Protein AF-A0A947BLI4-F1 (afdb_monomer_lite)

Radius of gyration: 16.79 Å; chains: 1; bounding box: 28×34×46 Å

Sequence (106 aa):
VSDYLKQHGKYPSFYGAQSYDAIMLIKSAVEATGGNLKDKDAVRKALMAADYDSVRGRYTYGNNHMPIQNFYLREVVEDSEGRWTTKIVKTVYENHQDLHASKCKM

Structure (mmCIF, N/CA/C/O backbone):
data_AF-A0A947BLI4-F1
#
_entry.id   AF-A0A947BLI4-F1
#
loop_
_atom_site.group_PDB
_atom_site.id
_atom_site.type_symbol
_atom_site.label_atom_id
_atom_site.label_alt_id
_atom_site.label_comp_id
_atom_site.label_asym_id
_atom_site.label_entity_id
_atom_site.label_seq_id
_atom_site.pdbx_PDB_ins_code
_atom_site.Cartn_x
_atom_site.Cartn_y
_atom_site.Cartn_z
_atom_site.occupancy
_atom_site.B_iso_or_equiv
_atom_site.auth_seq_id
_atom_site.auth_comp_id
_atom_site.auth_asym_id
_atom_site.auth_atom_id
_atom_site.pdbx_PDB_model_num
ATOM 1 N N . VAL A 1 1 ? 5.641 7.788 -9.170 1.00 84.50 1 VAL A N 1
ATOM 2 C CA . VAL A 1 1 ? 6.962 7.264 -9.620 1.00 84.50 1 VAL A CA 1
ATOM 3 C C . VAL A 1 1 ? 7.789 8.331 -10.325 1.00 84.50 1 VAL A C 1
ATOM 5 O O . VAL A 1 1 ? 8.959 8.464 -9.990 1.00 84.50 1 VAL A O 1
ATOM 8 N N . SER A 1 2 ? 7.204 9.112 -11.240 1.00 88.88 2 SER A N 1
ATOM 9 C CA . SER A 1 2 ? 7.914 10.145 -12.012 1.00 88.88 2 SER A CA 1
ATOM 10 C C . SER A 1 2 ? 8.712 11.133 -11.156 1.00 88.88 2 SER A C 1
ATOM 12 O O . SER A 1 2 ? 9.858 11.412 -11.485 1.00 88.88 2 SER A O 1
ATOM 14 N N . ASP A 1 3 ? 8.162 11.611 -10.038 1.00 91.00 3 ASP A N 1
ATOM 15 C CA . ASP A 1 3 ? 8.870 12.578 -9.182 1.00 91.00 3 ASP A CA 1
ATOM 16 C C . ASP A 1 3 ? 10.086 11.964 -8.480 1.00 91.00 3 ASP A C 1
ATOM 18 O O . ASP A 1 3 ? 11.148 12.577 -8.441 1.00 91.00 3 ASP A O 1
ATOM 22 N N . TYR A 1 4 ? 9.976 10.711 -8.024 1.00 92.31 4 TYR A N 1
ATOM 23 C CA . TYR A 1 4 ? 11.104 9.976 -7.446 1.00 92.31 4 TYR A CA 1
ATOM 24 C C . TYR A 1 4 ? 12.222 9.776 -8.478 1.00 92.31 4 TYR A C 1
ATOM 26 O O . TYR A 1 4 ? 13.394 9.987 -8.178 1.00 92.31 4 TYR A O 1
ATOM 34 N N . LEU A 1 5 ? 11.856 9.410 -9.712 1.00 90.94 5 LEU A N 1
ATOM 35 C CA . LEU A 1 5 ? 12.807 9.241 -10.810 1.00 90.94 5 LEU A CA 1
ATOM 36 C C . LEU A 1 5 ? 13.499 10.566 -11.164 1.00 90.94 5 LEU A C 1
ATOM 38 O O . LEU A 1 5 ? 14.717 10.583 -11.309 1.00 90.94 5 LEU A O 1
ATOM 42 N N . LYS A 1 6 ? 12.754 11.679 -11.229 1.00 93.31 6 LYS A N 1
ATOM 43 C CA . LYS A 1 6 ? 13.314 13.025 -11.450 1.00 93.31 6 LYS A CA 1
ATOM 44 C C . LYS A 1 6 ? 14.289 13.434 -10.345 1.00 93.31 6 LYS A C 1
ATOM 46 O O . LYS A 1 6 ? 15.328 14.010 -10.638 1.00 93.31 6 LYS A O 1
ATOM 51 N N . GLN A 1 7 ? 13.958 13.145 -9.087 1.00 94.75 7 GLN A N 1
ATOM 52 C CA . GLN A 1 7 ? 14.766 13.555 -7.939 1.00 94.75 7 GLN A CA 1
ATOM 53 C C . GLN A 1 7 ? 16.017 12.688 -7.745 1.00 94.75 7 GLN A C 1
ATOM 55 O O . GLN A 1 7 ? 17.049 13.188 -7.301 1.00 94.75 7 GLN A O 1
ATOM 60 N N . HIS A 1 8 ? 15.930 11.389 -8.039 1.00 92.94 8 HIS A N 1
ATOM 61 C CA . HIS A 1 8 ? 16.968 10.420 -7.675 1.00 92.94 8 HIS A CA 1
ATOM 62 C C . HIS A 1 8 ? 17.643 9.727 -8.863 1.00 92.94 8 HIS A C 1
ATOM 64 O O . HIS A 1 8 ? 18.562 8.938 -8.648 1.00 92.94 8 HIS A O 1
ATOM 70 N N . GLY A 1 9 ? 17.189 9.965 -10.096 1.00 91.81 9 GLY A N 1
ATOM 71 C CA . GLY A 1 9 ? 17.749 9.362 -11.310 1.00 91.81 9 GLY A CA 1
ATOM 72 C C . GLY A 1 9 ? 17.550 7.845 -11.425 1.00 91.81 9 GLY A C 1
ATOM 73 O O . GLY A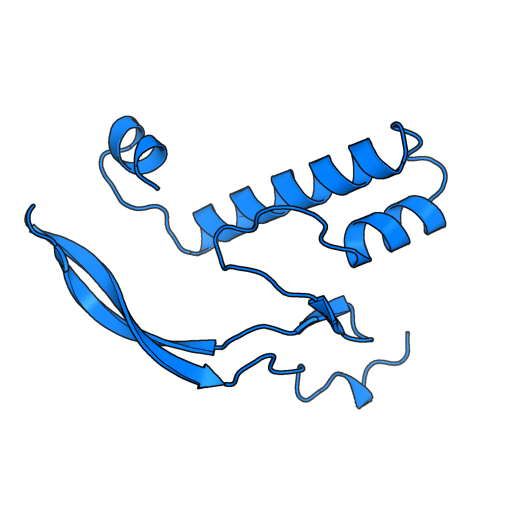 1 9 ? 18.158 7.209 -12.279 1.00 91.81 9 GLY A O 1
ATOM 74 N N . LYS A 1 10 ? 16.721 7.241 -10.565 1.00 91.25 10 LYS A N 1
ATOM 75 C CA . LYS A 1 10 ? 16.427 5.800 -10.557 1.00 91.25 10 LYS A CA 1
ATOM 76 C C . LYS A 1 10 ? 15.002 5.515 -10.098 1.00 91.25 10 LYS A C 1
ATOM 78 O O . LYS A 1 10 ? 14.405 6.314 -9.378 1.00 91.25 10 LYS A O 1
ATOM 83 N N . TYR A 1 11 ? 14.473 4.351 -10.469 1.00 92.31 11 TYR A N 1
ATOM 84 C CA . TYR A 1 11 ? 13.194 3.876 -9.945 1.00 92.31 11 TYR A CA 1
ATOM 85 C C . TYR A 1 11 ? 13.267 3.614 -8.430 1.00 92.31 11 TYR A C 1
ATOM 87 O O . TYR A 1 11 ? 14.319 3.205 -7.924 1.00 92.31 11 TYR A O 1
ATOM 95 N N . PRO A 1 12 ? 12.164 3.828 -7.686 1.00 91.81 12 PRO A N 1
ATOM 96 C CA . PRO A 1 12 ? 12.110 3.443 -6.285 1.00 91.81 12 PRO A CA 1
ATOM 97 C C . PRO A 1 12 ? 12.233 1.925 -6.162 1.00 91.81 12 PRO A C 1
ATOM 99 O O . PRO A 1 12 ? 11.671 1.167 -6.955 1.00 91.81 12 PRO A O 1
ATOM 102 N N . SER A 1 13 ? 12.946 1.473 -5.133 1.00 91.12 13 SER A N 1
ATOM 103 C CA . SER A 1 13 ? 12.922 0.060 -4.770 1.00 91.12 13 SER A CA 1
ATOM 104 C C . SER A 1 13 ? 11.536 -0.328 -4.252 1.00 91.12 13 SER A C 1
ATOM 106 O O . SER A 1 13 ? 10.747 0.520 -3.826 1.00 91.12 13 SER A O 1
ATOM 108 N N . PHE A 1 14 ? 11.262 -1.631 -4.210 1.00 89.56 14 PHE A N 1
ATOM 109 C CA . PHE A 1 14 ? 10.057 -2.154 -3.566 1.00 89.56 14 PHE A CA 1
ATOM 110 C C . PHE A 1 14 ? 9.925 -1.668 -2.110 1.00 89.56 14 PHE A C 1
ATOM 112 O O . PHE A 1 14 ? 8.855 -1.223 -1.707 1.00 89.56 14 PHE A O 1
ATOM 119 N N . TYR A 1 15 ? 11.028 -1.646 -1.355 1.00 91.69 15 TYR A N 1
ATOM 120 C CA . TYR A 1 15 ? 11.055 -1.108 0.009 1.00 91.69 15 TYR A CA 1
ATOM 121 C C . TYR A 1 15 ? 10.767 0.398 0.058 1.00 91.69 15 TYR A C 1
ATOM 123 O O . TYR A 1 15 ? 10.084 0.863 0.963 1.00 91.69 15 TYR A O 1
ATOM 131 N N . GLY A 1 16 ? 11.231 1.166 -0.934 1.00 92.69 16 GLY A N 1
ATOM 132 C CA . GLY A 1 16 ? 10.902 2.588 -1.056 1.00 92.69 16 GLY A CA 1
ATOM 133 C C . GLY A 1 16 ? 9.402 2.820 -1.245 1.00 92.69 16 GLY A C 1
ATOM 134 O O . GLY A 1 16 ? 8.824 3.675 -0.577 1.00 92.69 16 GLY A O 1
ATOM 135 N N . ALA A 1 17 ? 8.757 2.013 -2.093 1.00 91.94 17 ALA A N 1
ATOM 136 C CA . ALA A 1 17 ? 7.306 2.041 -2.265 1.00 91.94 17 ALA A CA 1
ATOM 137 C C . ALA A 1 17 ? 6.562 1.660 -0.970 1.00 91.94 17 ALA A C 1
ATOM 139 O O . ALA A 1 17 ? 5.606 2.333 -0.593 1.00 91.94 17 ALA A O 1
ATOM 140 N N . GLN A 1 18 ? 7.032 0.639 -0.244 1.00 93.62 18 GLN A N 1
ATOM 141 C CA . GLN A 1 18 ? 6.438 0.234 1.035 1.00 93.62 18 GLN A CA 1
ATOM 142 C C . GLN A 1 18 ? 6.526 1.326 2.105 1.00 93.62 18 GLN A C 1
ATOM 144 O O . GLN A 1 18 ? 5.543 1.564 2.804 1.00 93.62 18 GLN A O 1
ATOM 149 N N . SER A 1 19 ? 7.670 2.002 2.223 1.00 95.19 19 SER A N 1
ATOM 150 C CA . SER A 1 19 ? 7.839 3.113 3.165 1.00 95.19 19 SER A CA 1
ATOM 151 C C . SER A 1 19 ? 6.946 4.303 2.814 1.00 95.19 19 SER A C 1
ATOM 153 O O . SER A 1 19 ? 6.387 4.935 3.710 1.00 95.19 19 SER A O 1
ATOM 155 N N . TYR A 1 20 ? 6.778 4.589 1.519 1.00 95.00 20 TYR A N 1
ATOM 156 C CA . TYR A 1 20 ? 5.863 5.630 1.052 1.00 95.00 20 TYR A CA 1
ATOM 157 C C . TYR A 1 20 ? 4.405 5.295 1.398 1.00 95.00 20 TYR A C 1
ATOM 159 O O . TYR A 1 20 ? 3.700 6.116 1.973 1.00 95.00 20 TYR A O 1
ATOM 167 N N . ASP A 1 21 ? 3.965 4.063 1.144 1.00 96.00 21 ASP A N 1
ATOM 168 C CA . ASP A 1 21 ? 2.629 3.615 1.547 1.00 96.00 21 ASP A CA 1
ATOM 169 C C . ASP A 1 21 ? 2.424 3.679 3.065 1.00 96.00 21 ASP A C 1
ATOM 171 O O . ASP A 1 21 ? 1.372 4.105 3.531 1.00 96.00 21 ASP A O 1
ATOM 175 N N . ALA A 1 22 ? 3.429 3.284 3.852 1.00 96.81 22 ALA A N 1
ATOM 176 C CA . ALA A 1 22 ? 3.327 3.273 5.307 1.00 96.81 22 ALA A CA 1
ATOM 177 C C . ALA A 1 22 ? 3.062 4.673 5.878 1.00 96.81 22 ALA A C 1
ATOM 179 O O . ALA A 1 22 ? 2.214 4.821 6.758 1.00 96.81 22 ALA A O 1
ATOM 180 N N . ILE A 1 23 ? 3.741 5.711 5.370 1.00 97.69 23 ILE A N 1
ATOM 181 C CA . ILE A 1 23 ? 3.489 7.078 5.842 1.00 97.69 23 ILE A CA 1
ATOM 182 C C . ILE A 1 23 ? 2.118 7.592 5.392 1.00 97.69 23 ILE A C 1
ATOM 184 O O . ILE A 1 23 ? 1.452 8.282 6.160 1.00 97.69 23 ILE A O 1
ATOM 188 N N . MET A 1 24 ? 1.658 7.209 4.198 1.00 97.94 24 MET A N 1
ATOM 189 C CA . MET A 1 24 ? 0.330 7.580 3.703 1.00 97.94 24 MET A CA 1
ATOM 190 C C . MET A 1 24 ? -0.793 6.894 4.491 1.00 97.94 24 MET A C 1
ATOM 192 O O . MET A 1 24 ? -1.787 7.538 4.815 1.00 97.94 24 MET A O 1
ATOM 196 N N . LEU A 1 25 ? -0.595 5.638 4.896 1.00 98.12 25 LEU A N 1
ATOM 197 C CA . LEU A 1 25 ? -1.488 4.919 5.803 1.00 98.12 25 LEU A CA 1
ATOM 198 C C . LEU A 1 25 ? -1.552 5.574 7.192 1.00 98.12 25 LEU A C 1
ATOM 200 O O . LEU A 1 25 ? -2.623 5.729 7.774 1.00 98.12 25 LEU A O 1
ATOM 204 N N . ILE A 1 26 ? -0.401 5.964 7.747 1.00 98.19 26 ILE A N 1
ATOM 205 C CA . ILE A 1 26 ? -0.358 6.672 9.033 1.00 98.19 26 ILE A CA 1
ATOM 206 C C . ILE A 1 26 ? -1.077 8.018 8.910 1.00 98.19 26 ILE A C 1
ATOM 208 O O . ILE A 1 26 ? -1.872 8.366 9.782 1.00 98.19 26 ILE A O 1
ATOM 212 N N . LYS A 1 27 ? -0.831 8.757 7.821 1.00 98.50 27 LYS A N 1
ATOM 213 C CA . LYS A 1 27 ? -1.497 10.028 7.531 1.00 98.50 27 LYS A CA 1
ATOM 214 C C . LYS A 1 27 ? -3.015 9.860 7.498 1.00 98.50 27 LYS A C 1
ATOM 216 O O . LYS A 1 27 ? -3.697 10.598 8.204 1.00 98.50 27 LYS A O 1
ATOM 221 N N . SER A 1 28 ? -3.535 8.884 6.752 1.00 98.19 28 SER A N 1
ATOM 222 C CA . SER A 1 28 ? -4.985 8.680 6.658 1.00 98.19 28 SER A CA 1
ATOM 223 C C . SER A 1 28 ? -5.607 8.331 8.010 1.00 98.19 28 SER A C 1
ATOM 225 O O . SER A 1 28 ? -6.673 8.841 8.343 1.00 98.19 28 SER A O 1
ATOM 227 N N . ALA A 1 29 ? -4.915 7.558 8.853 1.00 98.50 29 ALA A N 1
ATOM 228 C CA . ALA A 1 29 ? -5.384 7.274 10.206 1.00 98.50 29 ALA A CA 1
ATOM 229 C C . ALA A 1 29 ? -5.388 8.512 11.123 1.00 98.50 29 ALA A C 1
ATOM 231 O O . ALA A 1 29 ? -6.329 8.705 11.897 1.00 98.50 29 ALA A O 1
ATOM 232 N N . VAL A 1 30 ? -4.361 9.366 11.043 1.00 98.50 30 VAL A N 1
ATOM 233 C CA . VAL A 1 30 ? -4.309 10.647 11.775 1.00 98.50 30 VAL A CA 1
ATOM 234 C C . VAL A 1 30 ? -5.461 11.557 11.342 1.00 98.50 30 VAL A C 1
ATOM 236 O O . VAL A 1 30 ? -6.144 12.123 12.194 1.00 98.50 30 VAL A O 1
ATOM 239 N N . GLU A 1 31 ? -5.711 11.666 10.037 1.00 98.38 31 GLU A N 1
ATOM 240 C CA . GLU A 1 31 ? -6.798 12.476 9.476 1.00 98.38 31 GLU A CA 1
ATOM 241 C C . GLU A 1 31 ? -8.175 11.938 9.899 1.00 98.38 31 GLU A C 1
ATOM 243 O O . GLU A 1 31 ? -8.991 12.688 10.434 1.00 98.38 31 GLU A O 1
ATOM 248 N N . ALA A 1 32 ? -8.405 10.628 9.774 1.00 98.31 32 ALA A N 1
ATOM 249 C CA . ALA A 1 32 ? -9.665 9.977 10.144 1.00 98.31 32 ALA A CA 1
ATOM 250 C C . ALA A 1 32 ? -9.986 10.050 11.647 1.00 98.31 32 ALA A C 1
ATOM 252 O O . ALA A 1 32 ? -11.150 9.983 12.039 1.00 98.31 32 ALA A O 1
ATOM 253 N N . THR A 1 33 ? -8.969 10.191 12.501 1.00 98.31 33 THR A N 1
ATOM 254 C CA . THR A 1 33 ? -9.139 10.344 13.956 1.00 98.31 33 THR A CA 1
ATOM 255 C C . THR A 1 33 ? -9.167 11.804 14.408 1.00 98.31 33 THR A C 1
ATOM 257 O O . THR A 1 33 ? -9.193 12.069 15.612 1.00 98.31 33 THR A O 1
ATOM 260 N N . GLY A 1 34 ? -9.122 12.767 13.478 1.00 97.75 34 GLY A N 1
ATOM 261 C CA . GLY A 1 34 ? -9.021 14.190 13.809 1.00 97.75 34 GLY A CA 1
ATOM 262 C C . GLY A 1 34 ? -7.788 14.516 14.661 1.00 97.75 34 GLY A C 1
ATOM 263 O O . GLY A 1 34 ? -7.824 15.433 15.477 1.00 97.75 34 GLY A O 1
ATOM 264 N N . GLY A 1 35 ? -6.719 13.721 14.543 1.00 97.88 35 GLY A N 1
ATOM 265 C CA . GLY A 1 35 ? -5.501 13.844 15.342 1.00 97.88 35 GLY A CA 1
ATOM 266 C C . GLY A 1 35 ? -5.572 13.272 16.764 1.00 97.88 35 GLY A C 1
ATOM 267 O O . GLY A 1 35 ? -4.578 13.348 17.490 1.00 97.88 35 GLY A O 1
ATOM 268 N N . ASN A 1 36 ? -6.688 12.672 17.199 1.00 97.62 36 ASN A N 1
ATOM 269 C CA . ASN A 1 36 ? -6.771 12.053 18.524 1.00 97.62 36 ASN A CA 1
ATOM 270 C C . ASN A 1 36 ? -6.072 10.682 18.568 1.00 97.62 36 ASN A C 1
ATOM 272 O O . ASN A 1 36 ? -6.700 9.628 18.493 1.00 97.62 36 ASN A O 1
ATOM 276 N N . LEU A 1 37 ? -4.756 10.688 18.781 1.00 96.81 37 LEU A N 1
ATOM 277 C CA . LEU A 1 37 ? -3.943 9.464 18.839 1.00 96.81 37 LEU A CA 1
ATOM 278 C C . LEU A 1 37 ? -3.964 8.747 20.201 1.00 96.81 37 LEU A C 1
ATOM 280 O O . LEU A 1 37 ? -3.261 7.741 20.385 1.00 96.81 37 LEU A O 1
ATOM 284 N N . LYS A 1 38 ? -4.712 9.281 21.177 1.00 97.94 38 LYS A N 1
ATOM 285 C CA . LYS A 1 38 ? -4.871 8.672 22.507 1.00 97.94 38 LYS A CA 1
ATOM 286 C C . LYS A 1 38 ? -5.889 7.536 22.485 1.00 97.94 38 LYS A C 1
ATOM 288 O O . LYS A 1 38 ? -5.697 6.560 23.204 1.00 97.94 38 LYS A O 1
ATOM 293 N N . ASP A 1 39 ? -6.909 7.634 21.636 1.00 97.81 39 ASP A N 1
ATOM 294 C CA . ASP A 1 39 ? -7.855 6.547 21.399 1.00 97.81 39 ASP A CA 1
ATOM 295 C C . ASP A 1 39 ? -7.216 5.485 20.490 1.00 97.81 39 ASP A C 1
ATOM 297 O O . ASP A 1 39 ? -7.203 5.582 19.261 1.00 97.81 39 ASP A O 1
ATOM 301 N N . LYS A 1 40 ? -6.618 4.467 21.113 1.00 97.69 40 LYS A N 1
ATOM 302 C CA . LYS A 1 40 ? -5.907 3.406 20.391 1.00 97.69 40 LYS A CA 1
ATOM 303 C C . LYS A 1 40 ? -6.837 2.499 19.594 1.00 97.69 40 LYS A C 1
ATOM 305 O O . LYS A 1 40 ? -6.389 1.949 18.588 1.00 97.69 40 LYS A O 1
ATOM 310 N N . ASP A 1 41 ? -8.092 2.352 20.009 1.00 97.56 41 ASP A N 1
ATOM 311 C CA . ASP A 1 41 ? -9.084 1.572 19.272 1.00 97.56 41 ASP A CA 1
ATOM 312 C C . ASP A 1 41 ? -9.499 2.300 17.994 1.00 97.56 41 ASP A C 1
ATOM 314 O O . ASP A 1 41 ? -9.482 1.698 16.916 1.00 97.56 41 ASP A O 1
ATOM 318 N N . ALA A 1 42 ? -9.764 3.607 18.082 1.00 98.25 42 ALA A N 1
ATOM 319 C CA . ALA A 1 42 ? -10.054 4.433 16.915 1.00 98.25 42 ALA A CA 1
ATOM 320 C C . ALA A 1 42 ? -8.878 4.462 15.928 1.00 98.25 42 ALA A C 1
ATOM 322 O O . ALA A 1 42 ? -9.081 4.264 14.730 1.00 98.25 42 ALA A O 1
ATOM 323 N N . VAL A 1 43 ? -7.641 4.623 16.416 1.00 98.31 43 VAL A N 1
ATOM 324 C CA . VAL A 1 43 ? -6.439 4.594 15.563 1.00 98.31 43 VAL A CA 1
ATOM 325 C C . VAL A 1 43 ? -6.269 3.236 14.881 1.00 98.31 43 VAL A C 1
ATOM 327 O O . VAL A 1 43 ? -6.037 3.193 13.674 1.00 98.31 43 VAL A O 1
ATOM 330 N N . ARG A 1 44 ? -6.416 2.116 15.609 1.00 97.25 44 ARG A N 1
ATOM 331 C CA . ARG A 1 44 ? -6.350 0.774 15.002 1.00 97.25 44 ARG A CA 1
ATOM 332 C C . ARG A 1 44 ? -7.415 0.594 13.928 1.00 97.25 44 ARG A C 1
ATOM 334 O O . ARG A 1 44 ? -7.093 0.119 12.844 1.00 97.25 44 ARG A O 1
ATOM 341 N N . LYS A 1 45 ? -8.657 1.002 14.201 1.00 97.50 45 LYS A N 1
ATOM 342 C CA . LYS A 1 45 ? -9.751 0.930 13.226 1.00 97.50 45 LYS A CA 1
ATOM 343 C C . LYS A 1 45 ? -9.445 1.752 11.971 1.00 97.50 45 LYS A C 1
ATOM 345 O O . LYS A 1 45 ? -9.678 1.266 10.869 1.00 97.50 45 LYS A O 1
ATOM 350 N N . ALA A 1 46 ? -8.901 2.957 12.131 1.00 98.25 46 ALA A N 1
ATOM 351 C CA . ALA A 1 46 ? -8.550 3.826 11.014 1.00 98.25 46 ALA A CA 1
ATOM 352 C C . ALA A 1 46 ? -7.398 3.256 10.167 1.00 98.25 46 ALA A C 1
ATOM 354 O O . ALA A 1 46 ? -7.493 3.230 8.944 1.00 98.25 46 ALA A O 1
ATOM 355 N N . LEU A 1 47 ? -6.356 2.704 10.800 1.00 98.00 47 LEU A N 1
ATOM 356 C CA . LEU A 1 47 ? -5.285 1.988 10.094 1.00 98.00 47 LEU A CA 1
ATOM 357 C C . LEU A 1 47 ? -5.830 0.770 9.330 1.00 98.00 47 LEU A C 1
ATOM 359 O O . LEU A 1 47 ? -5.489 0.551 8.173 1.00 98.00 47 LEU A O 1
ATOM 363 N N . MET A 1 48 ? -6.726 -0.002 9.946 1.00 97.00 48 MET A N 1
ATOM 364 C CA . MET A 1 48 ? -7.339 -1.174 9.312 1.00 97.00 48 MET A CA 1
ATOM 365 C C . MET A 1 48 ? -8.253 -0.828 8.129 1.00 97.00 48 MET A C 1
ATOM 367 O O . MET A 1 48 ? -8.503 -1.690 7.288 1.00 97.00 48 MET A O 1
ATOM 371 N N . ALA A 1 49 ? -8.735 0.415 8.031 1.00 97.25 49 ALA A N 1
ATOM 372 C CA . ALA A 1 49 ? -9.520 0.865 6.886 1.00 97.25 49 ALA A CA 1
ATOM 373 C C . ALA A 1 49 ? -8.670 1.026 5.614 1.00 97.25 49 ALA A C 1
ATOM 375 O O . ALA A 1 49 ? -9.215 0.912 4.520 1.00 97.25 49 ALA A O 1
ATOM 376 N N . ALA A 1 50 ? -7.357 1.267 5.759 1.00 97.31 50 ALA A N 1
ATOM 377 C CA . ALA A 1 50 ? -6.426 1.494 4.650 1.00 97.31 50 ALA A CA 1
ATOM 378 C C . ALA A 1 50 ? -6.934 2.529 3.624 1.00 97.31 50 ALA A C 1
ATOM 380 O O . ALA A 1 50 ? -6.745 2.361 2.421 1.00 97.31 50 ALA A O 1
ATOM 381 N N . ASP A 1 51 ? -7.580 3.597 4.100 1.00 96.56 51 ASP A N 1
ATOM 382 C CA . ASP A 1 51 ? -8.235 4.596 3.248 1.00 96.56 51 ASP A CA 1
ATOM 383 C C . ASP A 1 51 ? -7.229 5.623 2.711 1.00 96.56 51 ASP A C 1
ATOM 385 O O . ASP A 1 51 ? -7.085 6.731 3.224 1.00 96.56 51 ASP A O 1
ATOM 389 N N . TYR A 1 52 ? -6.425 5.194 1.742 1.00 96.62 52 TYR A N 1
ATOM 390 C CA . TYR A 1 52 ? -5.466 6.026 1.024 1.00 96.62 52 TYR A CA 1
ATOM 391 C C . TYR A 1 52 ? -5.148 5.415 -0.344 1.00 96.62 52 TYR A C 1
ATOM 393 O O . TYR A 1 52 ? -5.272 4.205 -0.558 1.00 96.62 52 TYR A O 1
ATOM 401 N N . ASP A 1 53 ? -4.670 6.249 -1.265 1.00 95.25 53 ASP A N 1
ATOM 402 C CA . ASP A 1 53 ? -4.243 5.809 -2.592 1.00 95.25 53 ASP A CA 1
ATOM 403 C C . ASP A 1 53 ? -2.867 5.144 -2.526 1.00 95.25 53 ASP A C 1
ATOM 405 O O . ASP A 1 53 ? -1.818 5.771 -2.699 1.00 95.25 53 ASP A O 1
ATOM 409 N N . SER A 1 54 ? -2.870 3.846 -2.240 1.00 95.19 54 SER A N 1
ATOM 410 C CA . SER A 1 54 ? -1.646 3.065 -2.148 1.00 95.19 54 SER A CA 1
ATOM 411 C C . SER A 1 54 ? -0.993 2.853 -3.517 1.00 95.19 54 SER A C 1
ATOM 413 O O . SER A 1 54 ? -1.654 2.500 -4.497 1.00 95.19 54 SER A O 1
ATOM 415 N N . VAL A 1 55 ? 0.336 2.979 -3.591 1.00 92.56 55 VAL A N 1
ATOM 416 C CA . VAL A 1 55 ? 1.085 2.850 -4.857 1.00 92.56 55 VAL A CA 1
ATOM 417 C C . VAL A 1 55 ? 1.127 1.416 -5.396 1.00 92.56 55 VAL A C 1
ATOM 419 O O . VAL A 1 55 ? 1.490 1.201 -6.552 1.00 92.56 55 VAL A O 1
ATOM 422 N N . ARG A 1 56 ? 0.747 0.429 -4.576 1.00 88.62 56 ARG A N 1
ATOM 423 C CA . ARG A 1 56 ? 0.549 -0.977 -4.977 1.00 88.62 56 ARG A CA 1
ATOM 424 C C . ARG A 1 56 ? -0.867 -1.269 -5.502 1.00 88.62 56 ARG A C 1
ATOM 426 O O . ARG A 1 56 ? -1.113 -2.376 -5.980 1.00 88.62 56 ARG A O 1
ATOM 433 N N . GLY A 1 57 ? -1.775 -0.295 -5.429 1.00 91.00 57 GLY A N 1
ATOM 434 C CA . GLY A 1 57 ? -3.203 -0.458 -5.690 1.00 91.00 57 GLY A CA 1
ATOM 435 C C . GLY A 1 57 ? -4.009 -0.754 -4.422 1.00 91.00 57 GLY A C 1
ATOM 436 O O . GLY A 1 57 ? -3.461 -0.904 -3.329 1.00 91.00 57 GLY A O 1
ATOM 437 N N . ARG A 1 58 ? -5.336 -0.823 -4.575 1.00 92.75 58 ARG A N 1
ATOM 438 C CA . ARG A 1 58 ? -6.273 -1.043 -3.465 1.00 92.75 58 ARG A CA 1
ATOM 439 C C . ARG A 1 58 ? -6.057 -2.417 -2.821 1.00 92.75 58 ARG A C 1
ATOM 441 O O . ARG A 1 58 ? -5.903 -3.415 -3.520 1.00 92.75 58 ARG A O 1
ATOM 448 N N . TYR A 1 59 ? -6.105 -2.458 -1.494 1.00 96.12 59 TYR A N 1
ATOM 449 C CA . TYR A 1 59 ? -6.059 -3.680 -0.695 1.00 96.12 59 TYR A CA 1
ATOM 450 C C . TYR A 1 59 ? -6.942 -3.523 0.550 1.00 96.12 59 TYR A C 1
ATOM 452 O O . TYR A 1 59 ? -7.352 -2.415 0.892 1.00 96.12 59 TYR A O 1
ATOM 460 N N . THR A 1 60 ? -7.237 -4.627 1.228 1.00 97.12 60 THR A N 1
ATOM 461 C CA . THR A 1 60 ? -7.885 -4.630 2.551 1.00 97.12 60 THR A CA 1
ATOM 462 C C . THR A 1 60 ? -7.044 -5.437 3.530 1.00 97.12 60 THR A C 1
ATOM 464 O O . THR A 1 60 ? -6.080 -6.085 3.129 1.00 97.12 60 THR A O 1
ATOM 467 N N . TYR A 1 61 ? -7.357 -5.400 4.821 1.00 97.00 61 TYR A N 1
ATOM 468 C CA . TYR A 1 61 ? -6.672 -6.229 5.810 1.00 97.00 61 TYR A CA 1
ATOM 469 C C . TYR A 1 61 ? -7.497 -7.459 6.179 1.00 97.00 61 TYR A C 1
ATOM 471 O O . TYR A 1 61 ? -8.710 -7.378 6.366 1.00 97.00 61 TYR A O 1
ATOM 479 N N . GLY A 1 62 ? -6.815 -8.594 6.311 1.00 96.06 62 GLY A N 1
ATOM 480 C CA . GLY A 1 62 ? -7.385 -9.808 6.875 1.00 96.06 62 GLY A CA 1
ATOM 481 C C . GLY A 1 62 ? -7.493 -9.740 8.394 1.00 96.06 62 GLY A C 1
ATOM 482 O O . GLY A 1 62 ? -7.003 -8.811 9.044 1.00 96.06 62 GLY A O 1
ATOM 483 N N . ASN A 1 63 ? -8.085 -10.783 8.977 1.00 94.44 63 ASN A N 1
ATOM 484 C CA . ASN A 1 63 ? -8.257 -10.893 10.426 1.00 94.44 63 ASN A CA 1
ATOM 485 C C . ASN A 1 63 ? -6.930 -10.873 11.194 1.00 94.44 63 ASN A C 1
ATOM 487 O O . ASN A 1 63 ? -6.952 -10.562 12.370 1.00 94.44 63 ASN A O 1
ATOM 491 N N . ASN A 1 64 ? -5.806 -11.195 10.547 1.00 96.19 64 ASN A N 1
ATOM 492 C CA . ASN A 1 64 ? -4.451 -11.215 11.103 1.00 96.19 64 ASN A CA 1
ATOM 493 C C . ASN A 1 64 ? -3.648 -9.925 10.837 1.00 96.19 64 ASN A C 1
ATOM 495 O O . ASN A 1 64 ? -2.426 -9.933 10.963 1.00 96.19 64 ASN A O 1
ATOM 499 N N . HIS A 1 65 ? -4.310 -8.842 10.411 1.00 95.38 65 HIS A N 1
ATOM 500 C CA . HIS A 1 65 ? -3.687 -7.570 10.012 1.00 95.38 65 HIS A CA 1
ATOM 501 C C . HIS A 1 65 ? -2.683 -7.686 8.845 1.00 95.38 65 HIS A C 1
ATOM 503 O O . HIS A 1 65 ? -1.912 -6.760 8.589 1.00 95.38 65 HIS 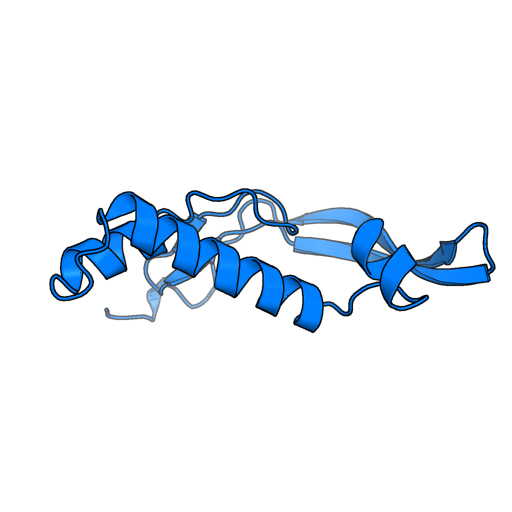A O 1
ATOM 509 N N . MET A 1 66 ? -2.708 -8.790 8.091 1.00 95.81 66 MET A N 1
ATOM 510 C CA . MET A 1 66 ? -1.969 -8.913 6.834 1.00 95.81 66 MET A CA 1
ATOM 511 C C . MET A 1 66 ? -2.809 -8.380 5.667 1.00 95.81 66 MET A C 1
ATOM 513 O O . MET A 1 66 ? -4.024 -8.593 5.655 1.00 95.81 66 MET A O 1
ATOM 517 N N . PRO A 1 67 ? -2.203 -7.706 4.671 1.00 96.06 67 PRO A N 1
ATOM 518 C CA . PRO A 1 67 ? -2.928 -7.261 3.488 1.00 96.06 67 PRO A CA 1
ATOM 519 C C . PRO A 1 67 ? -3.487 -8.435 2.676 1.00 96.06 67 PRO A C 1
ATOM 521 O O . PRO A 1 67 ? -2.746 -9.337 2.285 1.00 96.06 67 PRO A O 1
ATOM 524 N N . ILE A 1 68 ? -4.775 -8.365 2.364 1.00 97.56 68 ILE A N 1
ATOM 525 C CA . ILE A 1 68 ? -5.436 -9.101 1.293 1.00 97.56 68 ILE A CA 1
ATOM 526 C C . ILE A 1 68 ? -5.234 -8.287 0.017 1.00 97.56 68 ILE A C 1
ATOM 528 O O . ILE A 1 68 ? -5.752 -7.177 -0.109 1.00 97.56 68 ILE A O 1
ATOM 532 N N . GLN A 1 69 ? -4.441 -8.811 -0.912 1.00 95.88 69 GLN A N 1
ATOM 533 C CA . GLN A 1 69 ? -3.989 -8.050 -2.078 1.00 95.88 69 GLN A CA 1
ATOM 534 C C . GLN A 1 69 ? -3.744 -8.949 -3.287 1.00 95.88 69 GLN A C 1
ATOM 536 O O . GLN A 1 69 ? -3.635 -10.172 -3.173 1.00 95.88 69 GLN A O 1
ATOM 541 N N . ASN A 1 70 ? -3.620 -8.326 -4.453 1.00 96.19 70 ASN A N 1
ATOM 542 C CA . ASN A 1 70 ? -3.218 -9.021 -5.664 1.00 96.19 70 ASN A CA 1
ATOM 543 C C . ASN A 1 70 ? -1.735 -9.410 -5.616 1.00 96.19 70 ASN A C 1
ATOM 545 O O . ASN A 1 70 ? -0.895 -8.672 -5.099 1.00 96.19 70 ASN A O 1
ATOM 549 N N . PHE A 1 71 ? -1.405 -10.537 -6.240 1.00 95.31 71 PHE A N 1
ATOM 550 C CA . PHE A 1 71 ? -0.029 -10.967 -6.478 1.00 95.31 71 PHE A CA 1
ATOM 551 C C . PHE A 1 71 ? 0.233 -11.040 -7.975 1.00 95.31 71 PHE A C 1
ATOM 553 O O . PHE A 1 71 ? -0.568 -11.596 -8.725 1.00 95.31 71 PHE A O 1
ATOM 560 N N . TYR A 1 72 ? 1.370 -10.501 -8.409 1.00 95.44 72 TYR A N 1
ATOM 561 C CA . TYR A 1 72 ? 1.682 -10.316 -9.824 1.00 95.44 72 TYR A CA 1
ATOM 562 C C . TYR A 1 72 ? 2.899 -11.132 -10.247 1.00 95.44 72 TYR A C 1
ATOM 564 O O . TYR A 1 72 ? 3.931 -11.125 -9.572 1.00 95.44 72 TYR A O 1
ATOM 572 N N . LEU A 1 73 ? 2.804 -11.763 -11.418 1.00 97.12 73 LEU A N 1
ATOM 573 C CA . LEU A 1 73 ? 3.976 -12.231 -12.145 1.00 97.12 73 LEU A CA 1
ATOM 574 C C . LEU A 1 73 ? 4.659 -11.014 -12.763 1.00 97.12 73 LEU A C 1
ATOM 576 O O . LEU A 1 73 ? 4.007 -10.203 -13.428 1.00 97.12 73 LEU A O 1
ATOM 580 N N . ARG A 1 74 ? 5.969 -10.899 -12.553 1.00 96.38 74 ARG A N 1
ATOM 581 C CA . ARG A 1 74 ? 6.776 -9.791 -13.058 1.00 96.38 74 ARG A CA 1
ATOM 582 C C . ARG A 1 74 ? 7.946 -10.305 -13.879 1.00 96.38 74 ARG A C 1
ATOM 584 O O . ARG A 1 74 ? 8.541 -11.320 -13.532 1.00 96.38 74 ARG A O 1
ATOM 591 N N . GLU A 1 75 ? 8.270 -9.571 -14.932 1.00 97.62 75 GLU A N 1
ATOM 592 C CA . GLU A 1 75 ? 9.417 -9.821 -15.804 1.00 97.62 75 GLU A CA 1
ATOM 593 C C . GLU A 1 75 ? 10.381 -8.637 -15.710 1.00 97.62 75 GLU A C 1
ATOM 595 O O . GLU A 1 75 ? 9.936 -7.485 -15.681 1.00 97.62 75 GLU A O 1
ATOM 600 N N . VAL A 1 76 ? 11.684 -8.924 -15.644 1.00 96.94 76 VAL A N 1
ATOM 601 C CA . VAL A 1 76 ? 12.733 -7.900 -15.714 1.00 96.94 76 VAL A CA 1
A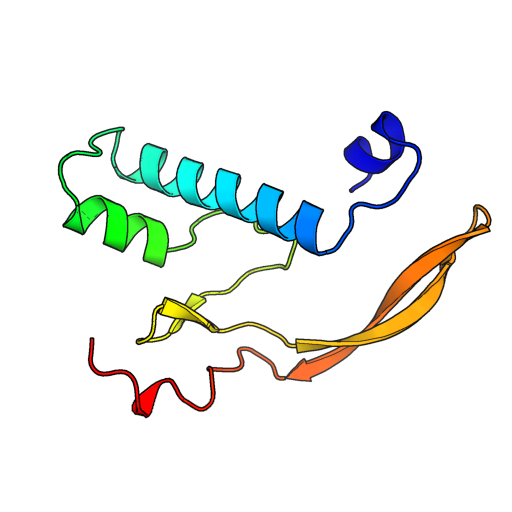TOM 602 C C . VAL A 1 76 ? 12.833 -7.410 -17.152 1.00 96.94 76 VAL A C 1
ATOM 604 O O . VAL A 1 76 ? 12.973 -8.210 -18.071 1.00 96.94 76 VAL A O 1
ATOM 607 N N . VAL A 1 77 ? 12.757 -6.099 -17.337 1.00 96.69 77 VAL A N 1
ATOM 608 C CA . VAL A 1 77 ? 12.813 -5.447 -18.645 1.00 96.69 77 VAL A CA 1
ATOM 609 C C . VAL A 1 77 ? 13.704 -4.217 -18.588 1.00 96.69 77 VAL A C 1
ATOM 611 O O . VAL A 1 77 ? 13.936 -3.658 -17.516 1.00 96.69 77 VAL A O 1
ATOM 614 N N . 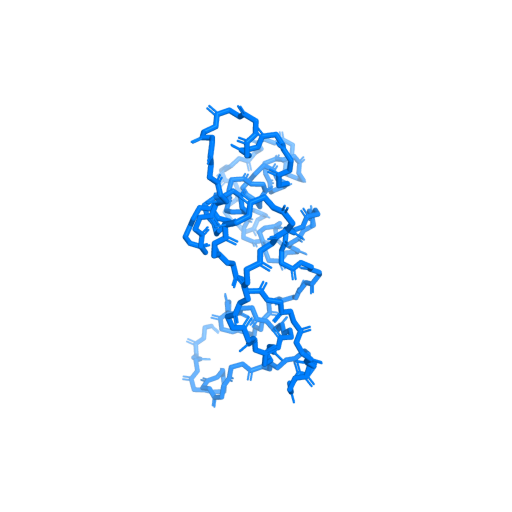GLU A 1 78 ? 14.176 -3.792 -19.748 1.00 96.94 78 GLU A N 1
ATOM 615 C CA . GLU A 1 78 ? 14.836 -2.507 -19.947 1.00 96.94 78 GLU A CA 1
ATOM 616 C C . GLU A 1 78 ? 13.793 -1.487 -20.430 1.00 96.94 78 GLU A C 1
ATOM 618 O O . GLU A 1 78 ? 12.953 -1.807 -21.277 1.00 96.94 78 GLU A O 1
ATOM 623 N N . ASP A 1 79 ? 13.776 -0.289 -19.841 1.00 93.12 79 ASP A N 1
ATOM 624 C CA . ASP A 1 79 ? 12.911 0.803 -20.295 1.00 93.12 79 ASP A CA 1
ATOM 625 C C . ASP A 1 79 ? 13.487 1.518 -21.536 1.00 93.12 79 ASP A C 1
ATOM 627 O O . ASP A 1 79 ? 14.571 1.201 -22.022 1.00 93.12 79 ASP A O 1
ATOM 631 N N . SER A 1 80 ? 12.770 2.516 -22.064 1.00 93.88 80 SER A N 1
ATOM 632 C CA . SER A 1 80 ? 13.205 3.277 -23.247 1.00 93.88 80 SER A CA 1
ATOM 633 C C . SER A 1 80 ? 14.479 4.107 -23.046 1.00 93.88 80 SER A C 1
ATOM 635 O O . SER A 1 80 ? 15.016 4.633 -24.015 1.00 93.88 80 SER A O 1
ATOM 637 N N . GLU A 1 81 ? 14.936 4.275 -21.805 1.00 92.31 81 GLU A N 1
ATOM 638 C CA . GLU A 1 81 ? 16.141 5.023 -21.436 1.00 92.31 81 GLU A CA 1
ATOM 639 C C . GLU A 1 81 ? 17.284 4.090 -20.991 1.00 92.31 81 GLU A C 1
ATOM 641 O O . GLU A 1 81 ? 18.292 4.557 -20.461 1.00 92.31 81 GLU A O 1
ATOM 646 N N . GLY A 1 82 ? 17.146 2.777 -21.197 1.00 94.19 82 GLY A N 1
ATOM 647 C CA . GLY A 1 82 ? 18.173 1.789 -20.871 1.00 94.19 82 GLY A CA 1
ATOM 648 C C . GLY A 1 82 ? 18.215 1.364 -19.398 1.00 94.19 82 GLY A C 1
ATOM 649 O O . GLY A 1 82 ? 19.206 0.808 -18.922 1.00 94.19 82 GLY A O 1
ATOM 650 N N . ARG A 1 83 ? 17.169 1.665 -18.616 1.00 92.62 83 ARG A N 1
ATOM 651 C CA . ARG A 1 83 ? 17.119 1.352 -17.180 1.00 92.62 83 ARG A CA 1
ATOM 652 C C . ARG A 1 83 ? 16.399 0.034 -16.932 1.00 92.62 83 ARG A C 1
ATOM 654 O O . ARG A 1 83 ? 15.267 -0.167 -17.370 1.00 92.62 83 ARG A O 1
ATOM 661 N N . TRP A 1 84 ? 17.012 -0.826 -16.125 1.00 93.38 84 TRP A N 1
ATOM 662 C CA . TRP A 1 84 ? 16.394 -2.070 -15.672 1.00 93.38 84 TRP A CA 1
ATOM 663 C C . TRP A 1 84 ? 15.241 -1.814 -14.697 1.00 93.38 84 TRP A C 1
ATOM 665 O O . TRP A 1 84 ? 15.380 -1.094 -13.705 1.00 93.38 84 TRP A O 1
ATOM 675 N N . THR A 1 85 ? 14.103 -2.446 -14.959 1.00 93.06 85 THR A N 1
ATOM 676 C CA . THR A 1 85 ? 12.891 -2.379 -14.139 1.00 93.06 85 THR A CA 1
ATOM 677 C C . THR A 1 85 ? 12.095 -3.681 -14.247 1.00 93.06 85 THR A C 1
ATOM 679 O O . THR A 1 85 ? 12.535 -4.646 -14.868 1.00 93.06 85 THR A O 1
ATOM 682 N N . THR A 1 86 ? 10.919 -3.738 -13.624 1.00 93.50 86 THR A N 1
ATOM 683 C CA . THR A 1 86 ? 9.992 -4.865 -13.769 1.00 93.50 86 THR A CA 1
ATOM 684 C C . THR A 1 86 ? 8.669 -4.410 -14.357 1.00 93.50 86 THR A C 1
ATOM 686 O O . THR A 1 86 ? 8.095 -3.440 -13.861 1.00 93.50 86 THR A O 1
ATOM 689 N N . LYS A 1 87 ? 8.126 -5.156 -15.322 1.00 94.06 87 LYS A N 1
ATOM 690 C CA . LYS A 1 87 ? 6.738 -4.987 -15.782 1.00 94.06 87 LYS A CA 1
ATOM 691 C C . LYS A 1 87 ? 5.836 -6.073 -15.198 1.00 94.06 87 LYS A C 1
ATOM 693 O O . LYS A 1 87 ? 6.279 -7.200 -14.972 1.00 94.06 87 LYS A O 1
ATOM 698 N N . ILE A 1 88 ? 4.566 -5.742 -14.972 1.00 95.00 88 ILE A N 1
ATOM 699 C CA . ILE A 1 88 ? 3.539 -6.730 -14.624 1.00 95.00 88 ILE A CA 1
ATOM 700 C C . ILE A 1 88 ? 3.179 -7.502 -15.894 1.00 95.00 88 ILE A C 1
ATOM 702 O O . ILE A 1 88 ? 2.813 -6.903 -16.900 1.00 95.00 88 ILE A O 1
ATOM 706 N N . VAL A 1 89 ? 3.288 -8.829 -15.837 1.00 97.81 89 VAL A N 1
ATOM 707 C CA . VAL A 1 89 ? 2.905 -9.731 -16.933 1.00 97.81 89 VAL A CA 1
ATOM 708 C C . VAL A 1 89 ? 1.455 -10.175 -16.772 1.00 97.81 89 VAL A C 1
ATOM 710 O O . VAL A 1 89 ? 0.693 -10.171 -17.732 1.00 97.81 89 VAL A O 1
ATOM 713 N N . LYS A 1 90 ? 1.070 -10.567 -15.552 1.00 97.62 90 LYS A N 1
ATOM 714 C CA . LYS A 1 90 ? -0.305 -10.936 -15.199 1.00 97.62 90 LYS A CA 1
ATOM 715 C C . LYS A 1 90 ? -0.529 -10.894 -13.693 1.00 97.62 90 LYS A C 1
ATOM 717 O O . LYS A 1 90 ? 0.417 -11.053 -12.914 1.00 97.62 90 LYS A O 1
ATOM 722 N N . THR A 1 91 ? -1.788 -10.777 -13.295 1.00 96.94 91 THR A N 1
ATOM 723 C CA . THR A 1 91 ? -2.237 -11.081 -11.934 1.00 96.94 91 THR A CA 1
ATOM 724 C C . THR A 1 91 ? -2.306 -12.599 -11.766 1.00 96.94 91 THR A C 1
ATOM 726 O O . THR A 1 91 ? -2.938 -13.288 -12.560 1.00 96.94 91 THR A O 1
ATOM 729 N N . VAL A 1 92 ? -1.589 -13.135 -10.779 1.00 97.56 92 VAL A N 1
ATOM 730 C CA . VAL A 1 92 ? -1.541 -14.573 -10.458 1.00 97.56 92 VAL A CA 1
ATOM 731 C C . VAL A 1 92 ? -2.603 -14.925 -9.425 1.00 97.56 92 VAL A C 1
ATOM 733 O O . VAL A 1 92 ? -3.262 -15.951 -9.557 1.00 97.56 92 VAL A O 1
ATOM 736 N N . TYR A 1 93 ? -2.786 -14.055 -8.432 1.00 96.88 93 TYR A N 1
ATOM 737 C CA . TYR A 1 93 ? -3.859 -14.161 -7.452 1.00 96.88 93 TYR A CA 1
ATOM 738 C C . TYR A 1 93 ? -4.531 -12.808 -7.285 1.00 96.88 93 TYR A C 1
ATOM 740 O O . TYR A 1 93 ? -3.844 -11.789 -7.198 1.00 96.88 93 TYR A O 1
ATOM 748 N N . GLU A 1 94 ? -5.856 -12.817 -7.210 1.00 96.31 94 GLU A N 1
ATOM 749 C CA . GLU A 1 94 ? -6.661 -11.642 -6.892 1.00 96.31 94 GLU A CA 1
ATOM 750 C C . GLU A 1 94 ? -7.068 -11.683 -5.422 1.00 96.31 94 GLU A C 1
ATOM 752 O O . GLU A 1 94 ? -7.480 -12.739 -4.943 1.00 96.31 94 GLU A O 1
ATOM 757 N N . ASN A 1 95 ? -6.948 -10.554 -4.714 1.00 96.06 95 ASN A N 1
ATOM 758 C CA . ASN A 1 95 ? -7.358 -10.409 -3.310 1.00 96.06 95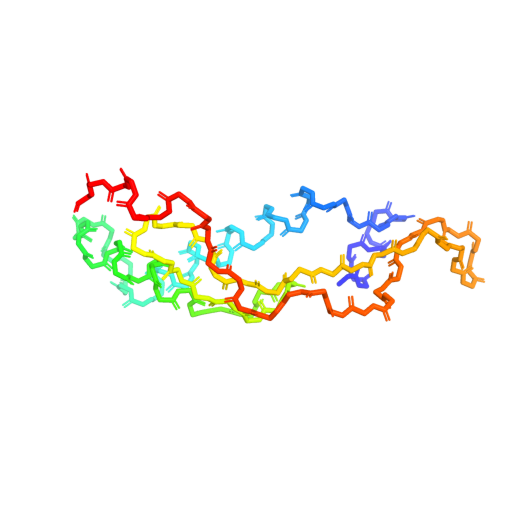 ASN A CA 1
ATOM 759 C C . ASN A 1 95 ? -6.968 -11.621 -2.437 1.00 96.06 95 ASN A C 1
ATOM 761 O O . ASN A 1 95 ? -7.799 -12.215 -1.749 1.00 96.06 95 ASN A O 1
ATOM 765 N N . HIS A 1 96 ? -5.701 -12.031 -2.500 1.00 97.25 96 HIS A N 1
ATOM 766 C CA . HIS A 1 96 ? -5.241 -13.247 -1.845 1.00 97.25 96 HIS A CA 1
ATOM 767 C C . HIS A 1 96 ? -5.079 -13.030 -0.340 1.00 97.25 96 HIS A C 1
ATOM 769 O O . HIS A 1 96 ? -4.291 -12.187 0.092 1.00 97.25 96 HIS A O 1
ATOM 775 N N . GLN A 1 97 ? -5.816 -13.809 0.451 1.00 97.50 97 GLN A N 1
ATOM 776 C CA . GLN A 1 97 ? -5.687 -13.862 1.904 1.00 97.50 97 GLN A CA 1
ATOM 777 C C . GLN A 1 97 ? -4.461 -14.694 2.299 1.00 97.50 97 GLN A C 1
ATOM 779 O O . GLN A 1 97 ? -4.229 -15.768 1.748 1.00 97.50 97 GLN A O 1
ATOM 784 N N . ASP A 1 98 ? -3.719 -14.222 3.302 1.00 96.12 98 ASP A N 1
ATOM 785 C CA . ASP A 1 98 ? -2.625 -14.980 3.915 1.00 96.12 98 ASP A CA 1
ATOM 786 C C . ASP A 1 98 ? -3.070 -16.398 4.338 1.00 96.12 98 ASP A C 1
ATOM 788 O O . ASP A 1 98 ? -4.059 -16.565 5.055 1.00 96.12 98 ASP A O 1
ATOM 792 N N . LEU A 1 99 ? -2.310 -17.422 3.93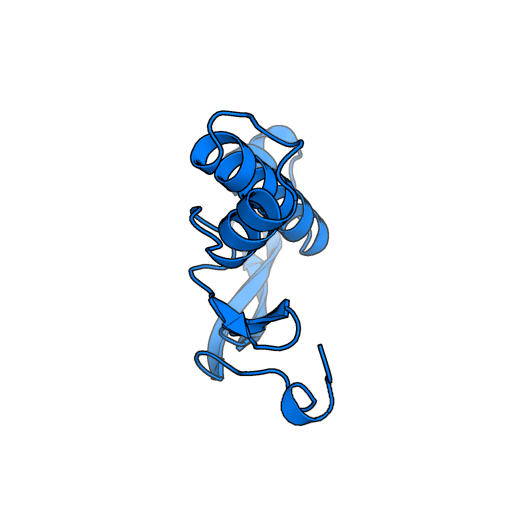0 1.00 96.06 99 LEU A N 1
ATOM 793 C CA . LEU A 1 99 ? -2.634 -18.842 4.145 1.00 96.06 99 LEU A CA 1
ATOM 794 C C . LEU A 1 99 ? -2.638 -19.265 5.625 1.00 96.06 99 LEU A C 1
ATOM 796 O O . LEU A 1 99 ? -3.056 -20.376 5.963 1.00 96.06 99 LEU A O 1
ATOM 800 N N . HIS A 1 100 ? -2.130 -18.422 6.522 1.00 96.00 100 HIS A N 1
ATOM 801 C CA . HIS A 1 100 ? -2.059 -18.681 7.956 1.00 96.00 100 HIS A CA 1
ATOM 802 C C . HIS A 1 100 ? -2.986 -17.776 8.766 1.00 96.00 100 HIS A C 1
ATOM 804 O O . HIS A 1 100 ? -2.981 -17.851 9.995 1.00 96.00 100 HIS A O 1
ATOM 810 N N . ALA A 1 101 ? -3.844 -16.998 8.106 1.00 96.94 101 ALA A N 1
ATOM 811 C CA . ALA A 1 101 ? -4.767 -16.085 8.763 1.00 96.94 101 ALA A CA 1
ATOM 812 C C . ALA A 1 101 ? -5.687 -16.793 9.772 1.00 96.94 101 ALA A C 1
ATOM 814 O O . ALA A 1 101 ? -5.910 -16.282 10.868 1.00 96.94 101 ALA A O 1
ATOM 815 N N . SER A 1 102 ? -6.119 -18.023 9.472 1.00 96.50 102 SER A N 1
ATOM 816 C CA . SER A 1 102 ? -6.921 -18.859 10.380 1.00 96.50 102 SER A CA 1
ATOM 817 C C . SER A 1 102 ? -6.167 -19.356 11.620 1.00 96.50 102 SER A C 1
ATOM 819 O O . SER A 1 102 ? -6.791 -19.758 12.600 1.00 96.50 102 SER A O 1
ATOM 821 N N . LYS A 1 103 ? -4.829 -19.337 11.604 1.00 97.06 103 LYS A N 1
ATOM 822 C CA . LYS A 1 103 ? -3.982 -19.718 12.747 1.00 97.06 103 LYS A CA 1
ATOM 823 C C . LYS A 1 103 ? -3.716 -18.544 13.691 1.00 97.06 103 LYS A C 1
ATOM 825 O O . LYS A 1 103 ? -3.204 -18.754 14.789 1.00 97.06 103 LYS A O 1
ATOM 830 N N . CYS A 1 104 ? -4.043 -17.322 13.276 1.00 95.75 104 CYS A N 1
ATOM 831 C CA . CYS A 1 104 ? -3.858 -16.119 14.070 1.00 95.75 104 CYS A CA 1
ATOM 832 C C . CYS A 1 104 ? -5.059 -15.917 15.005 1.00 95.75 104 CYS A C 1
ATOM 834 O O . CYS A 1 104 ? -6.168 -15.645 14.547 1.00 95.75 104 CYS A O 1
ATOM 836 N N . LYS A 1 105 ? -4.836 -16.069 16.314 1.00 90.56 105 LYS A N 1
ATOM 837 C CA . LYS A 1 105 ? -5.831 -15.793 17.359 1.00 90.56 105 LYS A CA 1
ATOM 838 C C . LYS A 1 105 ? -5.572 -14.388 17.907 1.00 90.56 105 LYS A C 1
ATOM 840 O O . LYS A 1 105 ? -4.770 -14.249 18.828 1.00 90.56 105 LYS A O 1
ATOM 845 N N . MET A 1 106 ? -6.171 -13.377 17.285 1.00 83.25 106 MET A N 1
ATOM 846 C CA . MET A 1 106 ? -6.178 -11.996 17.788 1.00 83.25 106 MET A CA 1
ATOM 847 C C . MET A 1 106 ? -7.514 -11.654 18.423 1.00 83.25 106 MET A C 1
ATOM 849 O O . MET A 1 106 ? -8.533 -12.211 17.956 1.00 83.25 106 MET A O 1
#

pLDDT: mean 95.3, std 2.92, range [83.25, 98.5]

Secondary structure (DSSP, 8-state):
-HHHHHHHSSPPPHHHHHHHHHHHHHHHHHHHTTT-TT-HHHHHHHHHHT-S--TT---EE-TTS-EEEEEEEEEEEE-TTS-EEEEEEEEEEEEEPPTTGGG---

Foldseek 3Di:
DVVCCVVPVADDDPVRLVVVLVVQLQVQLCVQVVNPVVPVVSSVVRSQDSPGQRPQGDWGAAQQRDTQAWDFDWDWDADPVRHTDIDGPDTPDGSDDDPCSVVDDD